Protein AF-A0A7W8L8L5-F1 (afdb_monomer_lite)

InterPro domains:
  IPR004291 Transposase IS66, central domain [PF03050] (1-62)
  IPR052344 Transposase-related protein [PTHR33678] (1-61)

pLDDT: mean 88.41, std 9.9, range [58.81, 98.5]

Structure (mmCIF, N/CA/C/O backbone):
data_AF-A0A7W8L8L5-F1
#
_entry.id   AF-A0A7W8L8L5-F1
#
loop_
_atom_site.group_PDB
_atom_site.id
_atom_site.type_symbol
_atom_site.label_atom_id
_atom_site.label_alt_id
_atom_site.label_comp_id
_atom_site.label_asym_id
_atom_site.label_entity_id
_atom_site.label_seq_id
_atom_site.pdbx_PDB_ins_code
_atom_site.Cartn_x
_atom_site.Cartn_y
_atom_site.Cartn_z
_atom_site.occupancy
_atom_site.B_iso_or_equiv
_atom_site.auth_seq_id
_atom_site.auth_comp_id
_atom_site.auth_asym_id
_atom_site.auth_atom_id
_atom_site.pdbx_PDB_model_num
ATOM 1 N N . MET A 1 1 ? 10.542 -8.195 -11.245 1.00 64.62 1 MET A N 1
ATOM 2 C CA . MET A 1 1 ? 9.301 -8.958 -10.986 1.00 64.62 1 MET A CA 1
ATOM 3 C C . MET A 1 1 ? 8.906 -9.802 -12.194 1.00 64.62 1 MET A C 1
ATOM 5 O O . MET A 1 1 ? 8.676 -10.979 -11.991 1.00 64.62 1 MET A O 1
ATOM 9 N N . TYR A 1 2 ? 8.950 -9.264 -13.421 1.00 83.75 2 TYR A N 1
ATOM 10 C CA . TYR A 1 2 ? 8.539 -9.980 -14.645 1.00 83.75 2 TYR A CA 1
ATOM 11 C C . TYR A 1 2 ? 9.675 -10.292 -15.639 1.00 83.75 2 TYR A C 1
ATOM 13 O O . TYR A 1 2 ? 9.461 -10.941 -16.655 1.00 83.75 2 T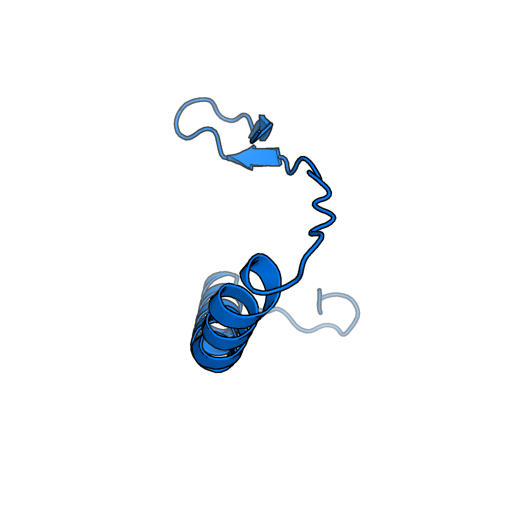YR A O 1
ATOM 21 N N . ALA A 1 3 ? 10.915 -9.914 -15.309 1.00 82.94 3 ALA A N 1
ATOM 22 C CA . ALA A 1 3 ? 12.088 -10.186 -16.143 1.00 82.94 3 ALA A CA 1
ATOM 23 C C . ALA A 1 3 ? 12.338 -11.690 -16.389 1.00 82.94 3 ALA A C 1
ATOM 25 O O . ALA A 1 3 ? 12.939 -12.057 -17.392 1.00 82.94 3 ALA A O 1
ATOM 26 N N . ARG A 1 4 ? 11.858 -12.572 -15.496 1.00 88.50 4 ARG A N 1
ATOM 27 C CA . ARG A 1 4 ? 11.935 -14.033 -15.690 1.00 88.50 4 ARG A CA 1
ATOM 28 C C . ARG A 1 4 ? 11.070 -14.525 -16.854 1.00 88.50 4 ARG A C 1
ATOM 30 O O . ARG A 1 4 ? 11.417 -15.533 -17.453 1.00 88.50 4 ARG A O 1
ATOM 37 N N . ASP A 1 5 ? 10.019 -13.780 -17.189 1.00 93.50 5 ASP A N 1
ATOM 38 C CA . ASP A 1 5 ? 9.106 -14.067 -18.298 1.00 93.50 5 ASP A CA 1
ATOM 39 C C . ASP A 1 5 ? 9.474 -13.265 -19.564 1.00 93.50 5 ASP A C 1
ATOM 41 O O . ASP A 1 5 ? 8.713 -13.229 -20.527 1.00 93.50 5 ASP A O 1
ATOM 45 N N . GLY A 1 6 ? 10.634 -12.591 -19.570 1.00 93.00 6 GLY A N 1
ATOM 46 C CA . GLY A 1 6 ? 11.093 -11.756 -20.685 1.00 93.00 6 GLY A CA 1
ATOM 47 C C . GLY A 1 6 ? 10.344 -10.428 -20.838 1.00 93.00 6 GLY A C 1
ATOM 48 O O . GLY A 1 6 ? 10.471 -9.779 -21.874 1.00 93.00 6 GLY A O 1
ATOM 49 N N . VAL A 1 7 ? 9.566 -10.015 -19.830 1.00 92.94 7 VAL A N 1
ATOM 50 C CA . VAL A 1 7 ? 8.785 -8.772 -19.870 1.00 92.94 7 VAL A CA 1
ATOM 51 C C . VAL A 1 7 ? 9.496 -7.674 -19.086 1.00 92.94 7 VAL A C 1
ATOM 53 O O . VAL A 1 7 ? 9.609 -7.730 -17.856 1.00 92.94 7 VAL A O 1
ATOM 56 N N . GLU A 1 8 ? 9.928 -6.647 -19.814 1.00 92.69 8 GLU A N 1
ATOM 57 C CA . GLU A 1 8 ? 10.435 -5.403 -19.242 1.00 92.69 8 GLU A CA 1
ATOM 58 C C . GLU A 1 8 ? 9.277 -4.461 -18.911 1.00 92.69 8 GLU A C 1
ATOM 60 O O . GLU A 1 8 ? 8.397 -4.209 -19.735 1.00 92.69 8 GLU A O 1
ATOM 65 N N . ILE A 1 9 ? 9.278 -3.936 -17.687 1.00 90.75 9 ILE A N 1
ATOM 66 C CA . ILE A 1 9 ? 8.291 -2.960 -17.222 1.00 90.75 9 ILE A CA 1
ATOM 67 C C . ILE A 1 9 ? 9.046 -1.747 -16.719 1.00 90.75 9 ILE A C 1
ATOM 69 O O . ILE A 1 9 ? 9.860 -1.844 -15.799 1.00 90.75 9 ILE A O 1
ATOM 73 N N . ASP A 1 10 ? 8.722 -0.601 -17.306 1.00 93.12 10 ASP A N 1
ATOM 74 C CA . ASP A 1 10 ? 9.230 0.681 -16.853 1.00 93.12 10 ASP A CA 1
ATOM 75 C C . ASP A 1 10 ? 8.864 0.917 -15.366 1.00 93.12 10 ASP A C 1
ATOM 77 O O . ASP A 1 10 ? 7.700 0.740 -14.977 1.00 93.12 10 ASP A O 1
ATOM 81 N N . PRO A 1 11 ? 9.820 1.330 -14.511 1.00 90.81 11 PRO A N 1
ATOM 82 C CA . PRO A 1 11 ? 9.559 1.591 -13.097 1.00 90.81 11 PRO A CA 1
ATOM 83 C C . PRO A 1 11 ? 8.425 2.593 -12.839 1.00 90.81 11 PRO A C 1
ATOM 85 O O . PRO A 1 11 ? 7.696 2.442 -11.858 1.00 90.81 11 PRO A O 1
ATOM 88 N N . GLY A 1 12 ? 8.242 3.590 -13.711 1.00 95.62 12 GLY A N 1
ATOM 89 C CA . GLY A 1 12 ? 7.145 4.554 -13.621 1.00 95.62 12 GLY A CA 1
ATOM 90 C C . GLY A 1 12 ? 5.782 3.912 -13.877 1.00 95.62 12 GLY A C 1
ATOM 91 O O . GLY A 1 12 ? 4.827 4.184 -13.150 1.00 95.62 12 GLY A O 1
ATOM 92 N N . THR A 1 13 ? 5.706 2.989 -14.835 1.00 94.75 13 THR A N 1
ATOM 93 C CA . THR A 1 13 ? 4.496 2.189 -15.093 1.00 94.75 13 THR A CA 1
ATOM 94 C C . THR A 1 13 ? 4.114 1.348 -13.876 1.00 94.75 13 THR A C 1
ATOM 96 O O . THR A 1 13 ? 2.963 1.364 -13.438 1.00 94.75 13 THR A O 1
ATOM 99 N N . MET A 1 14 ? 5.090 0.666 -13.272 1.00 94.19 14 MET A N 1
ATOM 100 C CA . MET A 1 14 ? 4.862 -0.095 -12.043 1.00 94.19 14 MET A CA 1
ATOM 101 C C . MET A 1 14 ? 4.392 0.811 -10.896 1.00 94.19 14 MET A C 1
ATOM 103 O O . MET A 1 14 ? 3.439 0.478 -10.192 1.00 94.19 14 MET 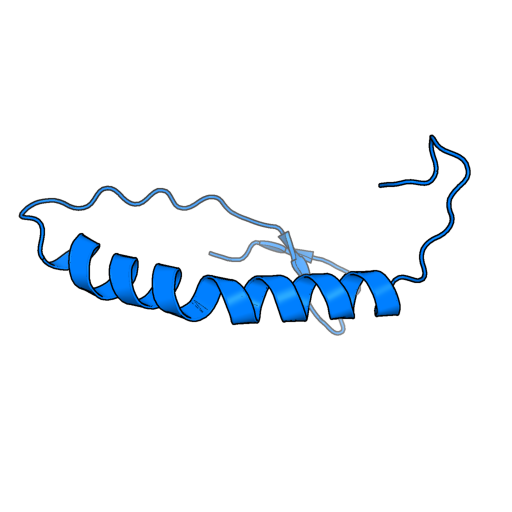A O 1
ATOM 107 N N . ALA A 1 15 ? 5.028 1.971 -10.716 1.00 94.94 15 ALA A N 1
ATOM 108 C CA . ALA A 1 15 ? 4.645 2.932 -9.685 1.00 94.94 15 ALA A CA 1
ATOM 109 C C . ALA A 1 15 ? 3.212 3.451 -9.884 1.00 94.94 15 ALA A C 1
ATOM 111 O O . ALA A 1 15 ? 2.459 3.554 -8.914 1.00 94.94 15 ALA A O 1
ATOM 112 N N . TYR A 1 16 ? 2.813 3.717 -11.130 1.00 97.06 16 TYR A N 1
ATOM 113 C CA . TYR A 1 16 ? 1.449 4.112 -11.470 1.00 97.06 16 TYR A CA 1
ATOM 114 C C . TYR A 1 16 ? 0.434 3.029 -11.079 1.00 97.06 16 TYR A C 1
ATOM 116 O O . TYR A 1 16 ? -0.525 3.322 -10.364 1.00 97.06 16 TYR A O 1
ATOM 124 N N . TRP A 1 17 ? 0.673 1.766 -11.451 1.00 96.50 17 TRP A N 1
ATOM 125 C CA . TRP A 1 17 ? -0.208 0.655 -11.068 1.00 96.50 17 TRP A CA 1
ATOM 126 C C . TRP A 1 17 ? -0.301 0.473 -9.555 1.00 96.50 17 TRP A C 1
ATOM 128 O O . TRP A 1 17 ? -1.399 0.308 -9.024 1.00 96.50 17 TRP A O 1
ATOM 138 N N . MET A 1 18 ? 0.828 0.563 -8.847 1.00 96.75 18 MET A N 1
ATOM 139 C CA . MET A 1 18 ? 0.846 0.513 -7.383 1.00 96.75 18 MET A CA 1
ATOM 140 C C . MET A 1 18 ? 0.023 1.653 -6.765 1.00 96.75 18 MET A C 1
ATOM 142 O O . MET A 1 18 ? -0.693 1.426 -5.790 1.00 96.75 18 MET A O 1
ATOM 146 N N . GLY A 1 19 ? 0.063 2.852 -7.353 1.00 97.25 19 GLY A N 1
ATOM 147 C CA . GLY A 1 19 ? -0.784 3.979 -6.959 1.00 97.25 19 GLY A CA 1
ATOM 148 C C . GLY A 1 19 ? -2.277 3.709 -7.169 1.00 97.25 19 GLY A C 1
ATOM 149 O O . GLY A 1 19 ? -3.078 3.952 -6.265 1.00 97.25 19 GLY A O 1
ATOM 150 N N . CYS A 1 20 ? -2.660 3.146 -8.319 1.00 98.25 20 CYS A N 1
ATOM 151 C CA . CYS A 1 20 ? -4.045 2.747 -8.586 1.00 98.25 20 CYS A CA 1
ATOM 152 C C . CYS A 1 20 ? -4.541 1.701 -7.580 1.00 98.25 20 CYS A C 1
ATOM 154 O O . CYS A 1 20 ? -5.621 1.859 -7.017 1.00 98.25 20 CYS A O 1
ATOM 156 N N . ILE A 1 21 ? -3.740 0.667 -7.306 1.00 98.00 21 ILE A N 1
ATOM 157 C CA . ILE A 1 21 ? -4.074 -0.367 -6.317 1.00 98.00 21 ILE A CA 1
ATOM 158 C C . ILE A 1 21 ? -4.260 0.260 -4.930 1.00 98.00 21 ILE A C 1
ATOM 160 O O . ILE A 1 21 ? -5.253 -0.020 -4.261 1.00 98.00 21 ILE A O 1
ATOM 164 N N . ALA A 1 22 ? -3.354 1.148 -4.510 1.00 97.81 22 ALA A N 1
ATOM 165 C CA . ALA A 1 22 ? -3.475 1.845 -3.232 1.00 97.81 22 ALA A CA 1
ATOM 166 C C . ALA A 1 22 ? -4.769 2.675 -3.143 1.00 97.81 22 ALA A C 1
ATOM 168 O O . ALA A 1 22 ? -5.434 2.659 -2.109 1.00 97.81 22 ALA A O 1
ATOM 169 N N . SER A 1 23 ? -5.158 3.351 -4.229 1.00 98.06 23 SER A N 1
ATOM 170 C CA . SER A 1 23 ? -6.416 4.102 -4.296 1.00 98.06 23 SER A CA 1
ATOM 171 C C . SER A 1 23 ? -7.641 3.191 -4.191 1.00 98.06 23 SER A C 1
ATOM 173 O O . SER A 1 23 ? -8.565 3.510 -3.445 1.00 98.06 23 SER A O 1
ATOM 175 N N . LEU A 1 24 ? -7.637 2.043 -4.874 1.00 98.50 24 LEU A N 1
ATOM 176 C CA . LEU A 1 24 ? -8.726 1.064 -4.805 1.00 98.50 24 LEU A CA 1
ATOM 177 C C . LEU A 1 24 ? -8.875 0.450 -3.406 1.00 98.50 24 LEU A C 1
ATOM 179 O O . LEU A 1 24 ? -9.985 0.128 -2.991 1.00 98.50 24 LEU A O 1
ATOM 183 N N . LEU A 1 25 ? -7.773 0.308 -2.666 1.00 98.50 25 LEU A N 1
ATOM 184 C CA . LEU A 1 25 ? -7.770 -0.246 -1.310 1.00 98.50 25 LEU A CA 1
ATOM 185 C C . LEU A 1 25 ? -8.132 0.772 -0.218 1.00 98.50 25 LEU A C 1
ATOM 187 O O . LEU A 1 25 ? -8.332 0.368 0.929 1.00 98.50 25 LEU A O 1
ATOM 191 N N . ALA A 1 26 ? -8.251 2.065 -0.537 1.00 98.38 26 ALA A N 1
ATOM 192 C CA . ALA A 1 26 ? -8.520 3.106 0.457 1.00 98.38 26 ALA A CA 1
ATOM 193 C C . ALA A 1 26 ? -9.776 2.837 1.322 1.00 98.38 26 ALA A C 1
ATOM 195 O O . ALA A 1 26 ? -9.657 2.913 2.546 1.00 98.38 26 ALA A O 1
ATOM 196 N N . PRO A 1 27 ? -10.932 2.407 0.767 1.00 98.31 27 PRO A N 1
ATOM 197 C CA . PRO A 1 27 ? -12.114 2.120 1.584 1.00 98.31 27 PRO A CA 1
ATOM 198 C C . PRO A 1 27 ? -11.899 0.982 2.591 1.00 98.31 27 PRO A C 1
ATOM 200 O O . PRO A 1 27 ? -12.431 1.023 3.699 1.00 98.31 27 PRO A O 1
ATOM 203 N N . LEU A 1 28 ? -11.098 -0.030 2.236 1.00 98.19 28 LEU A N 1
ATOM 204 C CA . LEU A 1 28 ? -10.770 -1.134 3.141 1.00 98.19 28 LEU A CA 1
ATOM 205 C C . LEU A 1 28 ? -9.870 -0.658 4.284 1.00 98.19 28 LEU A C 1
ATOM 207 O O . LEU A 1 28 ? -10.090 -1.026 5.437 1.00 98.19 28 LEU A O 1
ATOM 211 N N . VAL A 1 29 ? -8.877 0.179 3.974 1.00 97.44 29 VAL A N 1
ATOM 212 C CA . VAL A 1 29 ? -8.013 0.795 4.988 1.00 97.44 29 VAL A CA 1
ATOM 213 C C . VAL A 1 29 ? -8.852 1.601 5.980 1.00 97.44 29 VAL A C 1
ATOM 215 O O . VAL A 1 29 ? -8.655 1.474 7.189 1.00 97.44 29 VAL A O 1
ATOM 218 N N . ASP A 1 30 ? -9.818 2.379 5.494 1.00 98.00 30 ASP A N 1
ATOM 219 C CA . ASP A 1 30 ? -10.695 3.177 6.350 1.00 98.00 30 ASP A CA 1
ATOM 220 C C . ASP A 1 30 ? -11.626 2.307 7.204 1.00 98.00 30 ASP A C 1
ATOM 222 O O . ASP A 1 30 ? -11.785 2.572 8.398 1.00 98.00 30 ASP A O 1
ATOM 226 N N . ALA A 1 31 ? -12.168 1.221 6.647 1.00 97.19 31 ALA A N 1
ATOM 227 C CA . ALA A 1 31 ? -12.962 0.258 7.407 1.00 97.19 31 ALA A CA 1
ATOM 228 C C . ALA A 1 31 ? -12.146 -0.396 8.536 1.00 97.19 31 ALA A C 1
ATOM 230 O O . ALA A 1 31 ? -12.600 -0.455 9.679 1.00 97.19 31 ALA A O 1
ATOM 231 N N . VAL A 1 32 ? -10.914 -0.833 8.252 1.00 95.88 32 VAL A N 1
ATOM 232 C CA . VAL A 1 32 ? -10.022 -1.432 9.261 1.00 95.88 32 VAL A CA 1
ATOM 233 C C . VAL A 1 32 ? -9.646 -0.417 10.341 1.00 95.88 32 VAL A C 1
ATOM 235 O O . VAL A 1 32 ? -9.622 -0.766 11.521 1.00 95.88 32 VAL A O 1
ATOM 238 N N . ARG A 1 33 ? -9.407 0.848 9.972 1.00 94.56 33 ARG A N 1
ATOM 239 C CA . ARG A 1 33 ? -9.112 1.933 10.925 1.00 94.56 33 ARG A CA 1
ATOM 240 C C . ARG A 1 33 ? -10.257 2.221 11.889 1.00 94.56 33 ARG A C 1
ATOM 242 O O . ARG A 1 33 ? -9.988 2.605 13.020 1.00 94.56 33 ARG A O 1
ATOM 249 N N . GLN A 1 34 ? -11.504 2.048 11.459 1.00 94.88 34 GLN A N 1
ATOM 250 C CA . GLN A 1 34 ? -12.671 2.189 12.333 1.00 94.88 34 GLN A CA 1
ATOM 251 C C . GLN A 1 34 ? -12.879 0.937 13.191 1.00 94.88 34 GLN A C 1
ATOM 253 O O . GLN A 1 34 ? -13.127 1.035 14.390 1.00 94.88 34 GLN A O 1
ATOM 258 N N . TYR A 1 35 ? -12.749 -0.242 12.582 1.00 94.69 35 TYR A N 1
ATOM 259 C CA . TYR A 1 35 ? -13.031 -1.519 13.229 1.00 94.69 35 TYR A CA 1
ATOM 260 C C . TYR A 1 35 ? -11.994 -1.901 14.292 1.00 94.69 35 TYR A C 1
ATOM 262 O O . TYR A 1 35 ? -12.364 -2.305 15.392 1.00 94.69 35 TYR A O 1
ATOM 270 N N . ALA A 1 36 ? -10.697 -1.782 13.992 1.00 93.44 36 ALA A N 1
ATOM 271 C CA . ALA A 1 36 ? -9.652 -2.311 14.866 1.00 93.44 36 ALA A CA 1
ATOM 272 C C . ALA A 1 36 ? -9.630 -1.652 16.262 1.00 93.44 36 ALA A C 1
ATOM 274 O O . ALA A 1 36 ? -9.628 -2.392 17.245 1.00 93.44 36 ALA A O 1
ATOM 275 N N . PRO A 1 37 ? -9.690 -0.310 16.408 1.00 90.88 37 PRO A N 1
ATOM 276 C CA . PRO A 1 37 ? -9.722 0.331 17.725 1.00 90.88 37 PRO A CA 1
ATOM 277 C C . PRO A 1 37 ? -11.034 0.116 18.487 1.00 90.88 37 PRO A C 1
ATOM 279 O O . PRO A 1 37 ? -11.059 0.292 19.701 1.00 90.88 37 PRO A O 1
ATOM 282 N N . ALA A 1 38 ? -12.123 -0.244 17.797 1.00 92.00 38 ALA A N 1
ATOM 283 C CA . ALA A 1 38 ? -13.407 -0.532 18.434 1.00 92.00 38 ALA A CA 1
ATOM 284 C C . ALA A 1 38 ? -13.409 -1.874 19.194 1.00 92.00 38 ALA A C 1
ATOM 286 O O . ALA A 1 38 ? -14.302 -2.128 20.002 1.00 92.00 38 ALA A O 1
ATOM 287 N N . GLY A 1 39 ? -12.419 -2.740 18.954 1.00 86.75 39 GLY A N 1
ATOM 288 C CA . GLY A 1 39 ? -12.233 -3.977 19.705 1.00 86.75 39 GL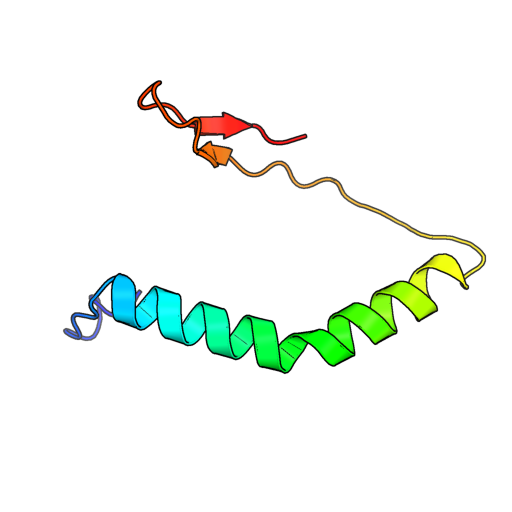Y A CA 1
ATOM 289 C C . GLY A 1 39 ? -11.630 -3.736 21.093 1.00 86.75 39 GLY A C 1
A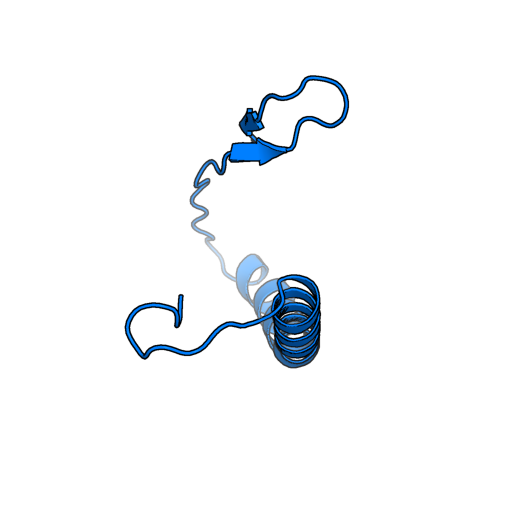TOM 290 O O . GLY A 1 39 ? -10.779 -2.874 21.280 1.00 86.75 39 GLY A O 1
ATOM 291 N N . GLY A 1 40 ? -11.995 -4.565 22.076 1.00 90.31 40 GLY A N 1
ATOM 292 C CA . GLY A 1 40 ? -11.445 -4.484 23.440 1.00 90.31 40 GLY A CA 1
ATOM 293 C C . GLY A 1 40 ? -9.953 -4.838 23.567 1.00 90.31 40 GLY A C 1
ATOM 294 O O . GLY A 1 40 ? -9.393 -4.744 24.657 1.00 90.31 40 GLY A O 1
ATOM 295 N N . LYS A 1 41 ? -9.304 -5.275 22.478 1.00 90.94 41 LYS A N 1
ATOM 296 C CA . LYS A 1 41 ? -7.868 -5.568 22.411 1.00 90.94 41 LYS A CA 1
ATOM 297 C C . LYS A 1 41 ? -7.363 -5.455 20.971 1.00 90.94 41 LYS A C 1
ATOM 299 O O . LYS A 1 41 ? -7.964 -6.025 20.065 1.00 90.94 41 LYS A O 1
ATOM 304 N N . VAL A 1 42 ? -6.218 -4.800 20.783 1.00 91.88 42 VAL A N 1
ATOM 305 C CA . VAL A 1 42 ? -5.525 -4.674 19.491 1.00 91.88 42 VAL A CA 1
ATOM 306 C C . VAL A 1 42 ? -4.120 -5.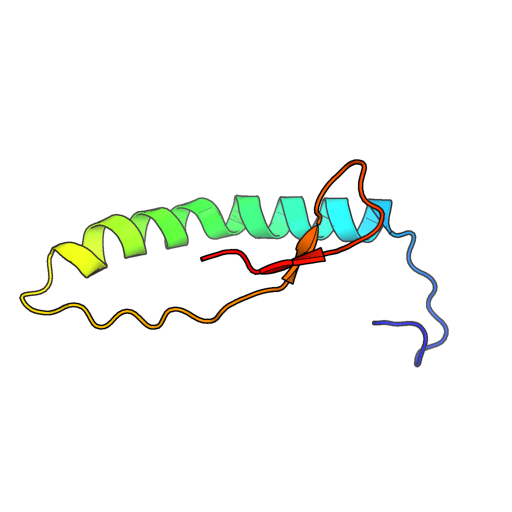252 19.626 1.00 91.88 42 VAL A C 1
ATOM 308 O O . VAL A 1 42 ? -3.403 -4.920 20.568 1.00 91.88 42 VAL A O 1
ATOM 311 N N . HIS A 1 43 ? -3.729 -6.119 18.693 1.00 89.75 43 HIS A N 1
ATOM 312 C CA . HIS A 1 43 ? -2.353 -6.594 18.567 1.00 89.75 43 HIS A CA 1
ATOM 313 C C . HIS A 1 43 ? -1.715 -5.876 17.379 1.00 89.75 43 HIS A C 1
ATOM 315 O O . HIS A 1 43 ? -2.194 -6.008 16.254 1.00 89.75 43 HIS A O 1
ATOM 321 N N . GLY A 1 44 ? -0.670 -5.097 17.641 1.00 89.06 44 GLY A N 1
ATOM 322 C CA . GLY A 1 44 ? 0.171 -4.500 16.610 1.00 89.06 44 GLY A CA 1
ATOM 323 C C . GLY A 1 44 ? 1.517 -5.208 16.581 1.00 89.06 44 GLY A C 1
ATOM 324 O O . GLY A 1 44 ? 2.067 -5.510 17.638 1.00 89.06 44 GLY A O 1
ATOM 325 N N . ASP A 1 45 ? 2.026 -5.456 15.382 1.00 87.88 45 ASP A N 1
ATOM 326 C CA . ASP A 1 45 ? 3.421 -5.817 15.158 1.00 87.88 45 ASP A CA 1
ATOM 327 C C . ASP A 1 45 ? 4.094 -4.650 14.436 1.00 87.88 45 ASP A C 1
ATOM 329 O O . ASP A 1 45 ? 3.534 -4.095 13.487 1.00 87.88 45 ASP A O 1
ATOM 333 N N . ASP A 1 46 ? 5.263 -4.249 14.921 1.00 86.88 46 ASP A N 1
ATOM 334 C CA . ASP A 1 46 ? 6.116 -3.299 14.218 1.00 86.88 46 ASP A CA 1
ATOM 335 C C . ASP A 1 46 ? 7.136 -4.105 13.414 1.00 86.88 46 ASP A C 1
ATOM 337 O O . ASP A 1 46 ? 8.069 -4.672 13.981 1.00 86.88 46 ASP A O 1
ATOM 341 N N . THR A 1 47 ? 6.938 -4.181 12.096 1.00 85.69 47 THR A N 1
ATOM 342 C CA . THR A 1 47 ? 7.892 -4.797 11.170 1.00 85.69 47 THR A CA 1
ATOM 343 C C . THR A 1 47 ? 8.772 -3.692 10.568 1.00 85.69 47 THR A C 1
ATOM 345 O O . THR A 1 47 ? 8.311 -2.960 9.682 1.00 85.69 47 THR A O 1
ATOM 348 N N . PRO A 1 48 ? 10.047 -3.553 10.982 1.00 84.94 48 PRO A N 1
ATOM 349 C CA . PRO A 1 48 ? 10.900 -2.476 10.501 1.00 84.94 48 PRO A CA 1
ATOM 350 C C . PRO A 1 48 ? 11.210 -2.652 9.016 1.00 84.94 48 PRO A C 1
ATOM 352 O O . PRO A 1 48 ? 11.710 -3.694 8.588 1.00 84.94 48 PRO A O 1
ATOM 355 N N . LEU A 1 49 ? 10.976 -1.601 8.230 1.00 82.50 49 LEU A N 1
ATOM 356 C CA . LEU A 1 49 ? 11.342 -1.566 6.816 1.00 82.50 49 LEU A CA 1
ATOM 357 C C . LEU A 1 49 ? 12.454 -0.533 6.579 1.00 82.50 49 LEU A C 1
ATOM 359 O O . LEU A 1 49 ? 12.391 0.584 7.113 1.00 82.50 49 LEU A O 1
ATOM 363 N N . PRO A 1 50 ? 13.476 -0.865 5.767 1.00 81.69 50 PRO A N 1
ATOM 364 C CA . PRO A 1 50 ? 14.451 0.114 5.322 1.00 81.69 50 PRO A CA 1
ATOM 365 C C . PRO A 1 50 ? 13.749 1.102 4.387 1.00 81.69 50 PRO A C 1
ATOM 367 O O . PRO A 1 50 ? 13.246 0.735 3.328 1.00 81.69 50 PRO A O 1
ATOM 370 N N . VAL A 1 51 ? 13.712 2.371 4.775 1.00 83.69 51 VAL A N 1
ATOM 371 C CA . VAL A 1 51 ? 13.202 3.457 3.935 1.00 83.69 51 VAL A CA 1
ATOM 372 C C . VAL A 1 51 ? 14.359 4.298 3.425 1.00 83.69 51 VAL A C 1
ATOM 374 O O . VAL A 1 51 ? 15.442 4.318 4.007 1.00 83.69 51 VAL A O 1
ATOM 377 N N . LEU A 1 52 ? 14.157 5.017 2.326 1.00 79.31 52 LEU A N 1
ATOM 378 C CA . LEU A 1 52 ? 15.190 5.904 1.799 1.00 79.31 52 LEU A CA 1
ATOM 379 C C . LEU A 1 52 ? 15.540 7.001 2.823 1.00 79.31 52 LEU A C 1
ATOM 381 O O . LEU A 1 52 ? 14.661 7.535 3.509 1.00 79.31 52 LEU A O 1
ATOM 385 N N . ALA A 1 53 ? 16.827 7.351 2.915 1.00 81.06 53 ALA A N 1
ATOM 386 C CA . ALA A 1 53 ? 17.302 8.572 3.559 1.00 81.06 53 ALA A CA 1
ATOM 387 C C . ALA A 1 53 ? 17.795 9.537 2.461 1.00 81.06 53 ALA A C 1
ATOM 389 O O . ALA A 1 53 ? 18.960 9.459 2.053 1.00 81.06 53 ALA A O 1
ATOM 390 N N . PRO A 1 54 ? 16.908 10.405 1.930 1.00 75.56 54 PRO A N 1
ATOM 391 C CA . PRO A 1 54 ? 17.253 11.310 0.838 1.00 75.56 54 PRO A CA 1
ATOM 392 C C . PRO A 1 54 ? 18.481 12.162 1.184 1.00 75.56 54 PRO A C 1
ATOM 394 O O . PRO A 1 54 ? 18.605 12.635 2.310 1.00 75.56 54 PRO A O 1
ATOM 397 N N . GLY A 1 55 ? 19.393 12.327 0.223 1.00 73.38 55 GLY A N 1
ATOM 398 C CA . GLY A 1 55 ? 20.633 13.101 0.380 1.00 73.38 55 GLY A CA 1
ATOM 399 C C . GLY A 1 55 ? 21.848 12.318 0.894 1.00 73.38 55 GLY A C 1
ATOM 400 O O . GLY A 1 55 ? 22.971 12.749 0.663 1.00 73.38 55 GLY A O 1
ATOM 401 N N . ASN A 1 56 ? 21.659 11.141 1.505 1.00 69.88 56 ASN A N 1
ATOM 402 C CA . ASN A 1 56 ? 22.755 10.399 2.150 1.00 69.88 56 ASN A CA 1
ATOM 403 C C . ASN A 1 56 ? 23.178 9.116 1.414 1.00 69.88 56 ASN A C 1
ATOM 405 O O . ASN A 1 56 ? 24.056 8.404 1.898 1.00 69.88 56 ASN A O 1
ATOM 409 N N . GLY A 1 57 ? 22.528 8.772 0.293 1.00 69.75 57 GLY A N 1
ATOM 410 C CA . GLY A 1 57 ? 22.801 7.542 -0.472 1.00 69.75 57 GLY A CA 1
ATOM 411 C C . GLY A 1 57 ? 22.602 6.239 0.319 1.00 69.75 57 GLY A C 1
ATOM 412 O O . GLY A 1 57 ? 23.047 5.180 -0.111 1.00 69.75 57 GLY A O 1
ATOM 413 N N . ARG A 1 58 ? 21.964 6.310 1.493 1.00 74.69 58 ARG A N 1
ATOM 414 C CA . ARG A 1 58 ? 21.752 5.2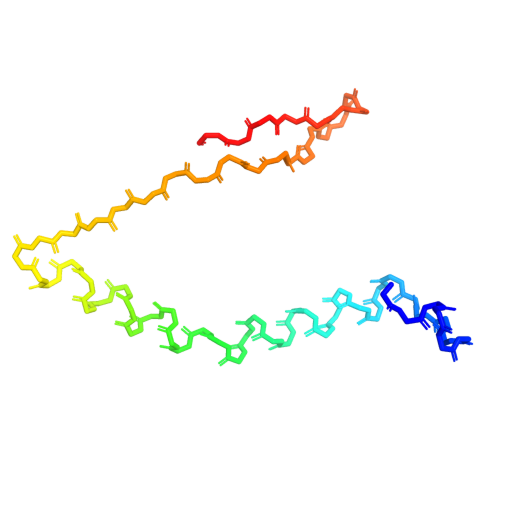01 2.431 1.00 74.69 58 ARG A CA 1
ATOM 415 C C . ARG A 1 58 ? 20.264 5.053 2.732 1.00 74.69 58 ARG A C 1
ATOM 417 O O . ARG A 1 58 ? 19.487 5.997 2.588 1.00 74.69 58 ARG A O 1
ATOM 424 N N . THR A 1 59 ? 19.863 3.873 3.182 1.00 76.06 59 THR A N 1
ATOM 425 C CA . THR A 1 59 ? 18.537 3.640 3.764 1.00 76.06 59 THR A CA 1
ATOM 426 C C . THR A 1 59 ? 18.576 3.905 5.269 1.00 76.06 59 THR A C 1
ATOM 428 O O . THR A 1 59 ? 19.571 3.601 5.925 1.00 76.06 59 THR A O 1
ATOM 431 N N . LYS A 1 60 ? 17.498 4.449 5.832 1.00 77.38 60 LYS A N 1
ATOM 432 C CA . LYS A 1 60 ? 17.263 4.525 7.279 1.00 77.38 60 LYS A CA 1
ATOM 433 C C . LYS A 1 60 ? 16.228 3.479 7.675 1.00 77.38 60 LYS A C 1
ATOM 435 O O . LYS A 1 60 ? 15.268 3.255 6.944 1.00 77.38 60 LYS A O 1
ATOM 440 N N . THR A 1 61 ? 16.387 2.865 8.837 1.00 73.38 61 THR A N 1
ATOM 441 C CA . THR A 1 61 ? 15.313 2.056 9.421 1.00 73.38 61 THR A CA 1
ATOM 442 C C . THR A 1 61 ? 14.212 3.004 9.876 1.00 73.38 61 THR A C 1
ATOM 444 O O . THR A 1 61 ? 14.471 3.906 10.677 1.00 73.38 61 THR A O 1
ATOM 447 N N . ARG A 1 62 ? 12.999 2.851 9.338 1.00 61.66 62 ARG A N 1
ATOM 448 C CA . ARG A 1 62 ? 11.831 3.538 9.893 1.00 61.66 62 ARG A CA 1
ATOM 449 C C . ARG A 1 62 ? 11.378 2.750 11.125 1.00 61.66 62 ARG A C 1
ATOM 451 O O . ARG A 1 62 ? 11.204 1.541 11.017 1.00 61.66 62 ARG A O 1
ATOM 458 N N . ARG A 1 63 ? 11.256 3.440 12.255 1.00 58.81 63 ARG A N 1
ATOM 459 C CA . ARG A 1 63 ? 10.499 3.018 13.438 1.00 58.81 63 ARG A CA 1
ATOM 460 C C . ARG A 1 63 ? 9.228 3.865 13.479 1.00 58.81 63 ARG A C 1
ATOM 462 O O . ARG A 1 63 ? 9.286 4.992 12.923 1.00 58.81 63 ARG A O 1
#

Secondary structure (DSSP, 8-state):
--GGGT----HHHHHHHHHHHHHHHHHHHHHHHHHHHHSS--------EEEEETTTTEEEEE-

Foldseek 3Di:
DCVVVVDDDDPVNVVVVVVVVCVVCVVVVVVCVVPQVVDPDHDDDDDWDFDDDPPPPGTDTDD

Organism: NCBI:txid2782701

Radius of gyration: 17.28 Å; chains: 1; bounding box: 36×27×44 Å

Sequence (63 aa):
MYARDGVEIDPGTMAYWMGCIASLLAPLVDAVRQYAPAGGKVHGDDTPLPVLAPGNGRTKTRR